Protein 4ZZF (pdb70)

Organism: Helicobacter pylori (strain ATCC 700392 / 26695) (NCBI:txid85962)

CATH classification: 2.60.40.4070

Secondary structure (DSSP, 8-state):
---TTTTSEEEES--EEEE-SSS-EEEEEEESS---TTSS--EEEEE-TTS-EEEEEE-GGGTT--EEEEEEE-SB-SSSPBPPSEEEEEEEEE---TTT---EEEETTEEE--EEEEETTEEEEEETTEEEEGGGEEEEE-TT--

B-factor: mean 50.52, std 12.57, range [30.22, 93.18]

Solvent-accessible surface area: 8552 Å² total; per-residue (Å²): 170,60,79,72,38,77,29,59,1,0,25,1,92,42,47,14,17,92,0,68,27,102,92,121,24,74,15,7,0,18,0,47,87,128,3,52,29,100,73,24,116,2,11,0,33,0,20,33,99,114,91,105,108,22,33,49,34,82,0,147,126,60,87,37,76,116,16,50,15,95,10,104,4,76,0,14,29,116,170,45,96,105,11,109,154,24,63,6,56,0,91,1,56,1,7,54,60,101,170,60,167,126,58,69,118,5,48,4,3,20,0,62,1,88,33,22,56,96,56,182,59,139,37,38,0,97,3,16,139,45,63,16,53,43,126,9,22,114,74,68,31,105,48,146,108,165

Sequence (146 aa):
NSVSMIGKIAETDVSGANFDGNNKLSFSLFFDEKIDASKGVPAIQILNENNELVKTIPLKDYNGQKGYINFEWDGTNEKGEKVPKGNYKIKAEYNLDSHSKQYLQTRIGRGEVESVIFDKGKPMLRMGEMVLPIDSAIEFYQPDQK

Structure (mmCIF, N/CA/C/O backbone):
data_4ZZF
#
_entry.id   4ZZF
#
_cell.length_a   76.418
_cell.length_b   76.418
_cell.length_c   145.430
_cell.angle_alpha   90.00
_cell.angle_beta   90.00
_cell.angle_gamma   90.00
#
_symmetry.space_group_name_H-M   'I 4 2 2'
#
loop_
_entity.id
_entity.type
_entity.pdbx_description
1 polymer 'Flagellar basal body rod modification protein'
2 water water
#
loop_
_atom_site.group_PDB
_atom_site.id
_atom_site.type_symbol
_atom_site.label_atom_id
_atom_site.label_alt_id
_atom_site.label_comp_id
_atom_site.label_asym_id
_atom_site.label_entity_id
_atom_site.label_seq_id
_atom_site.pdbx_PDB_ins_code
_atom_site.Cartn_x
_atom_site.Cartn_y
_atom_site.Cartn_z
_atom_site.occupancy
_atom_site.B_iso_or_equiv
_atom_site.auth_seq_id
_atom_site.auth_comp_id
_atom_site.auth_asym_id
_atom_site.auth_atom_id
_atom_site.pdbx_PDB_model_num
ATOM 1 N N . ASN A 1 1 ? 36.064 43.836 32.647 1.00 77.78 127 ASN A N 1
ATOM 2 C CA . ASN A 1 1 ? 37.449 43.692 32.202 1.00 81.39 127 ASN A CA 1
ATOM 3 C C . ASN A 1 1 ? 37.553 43.271 30.736 1.00 79.65 127 ASN A C 1
ATOM 4 O O . ASN A 1 1 ? 38.475 43.673 30.027 1.00 79.29 127 ASN A O 1
ATOM 9 N N . SER A 1 2 ? 36.605 42.458 30.284 1.00 76.94 128 SER A N 1
ATOM 10 C CA . SER A 1 2 ? 36.623 41.971 28.909 1.00 73.07 128 SER A CA 1
ATOM 11 C C . SER A 1 2 ? 35.774 42.829 27.952 1.00 68.66 128 SER A C 1
ATOM 12 O O . SER A 1 2 ? 34.647 43.235 28.269 1.00 68.08 128 SER A O 1
ATOM 15 N N . VAL A 1 3 ? 36.341 43.085 26.776 1.00 60.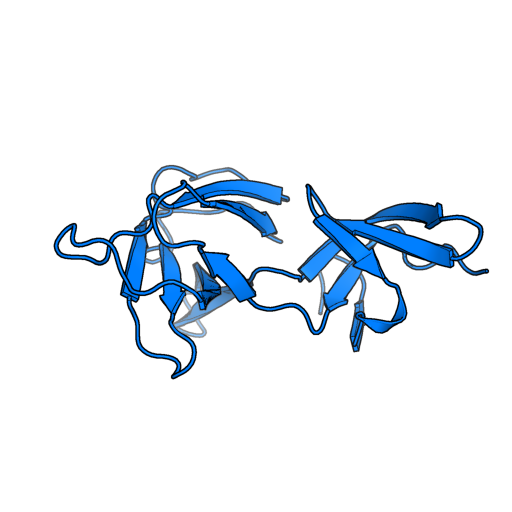29 129 VAL A N 1
ATOM 16 C CA . VAL A 1 3 ? 35.652 43.774 25.702 1.00 50.28 129 VAL A CA 1
ATOM 17 C C . VAL A 1 3 ? 35.386 42.821 24.520 1.00 47.95 129 VAL A C 1
ATO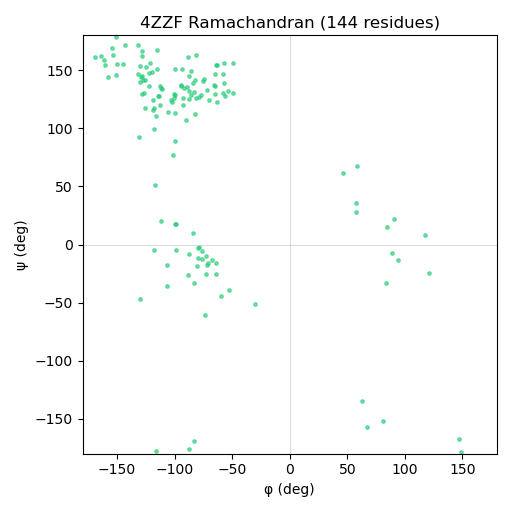M 18 O O . VAL A 1 3 ? 35.133 43.261 23.392 1.00 42.77 129 VAL A O 1
ATOM 22 N N . SER A 1 4 ? 35.422 41.518 24.792 1.00 43.80 130 SER A N 1
ATOM 23 C CA . SER A 1 4 ? 35.172 40.502 23.775 1.00 51.53 130 SER A CA 1
ATOM 24 C C . SER A 1 4 ? 33.720 40.509 23.287 1.00 46.76 130 SER A C 1
ATOM 25 O O . SER A 1 4 ? 33.409 39.915 22.257 1.00 49.35 130 SER A O 1
ATOM 28 N N . MET A 1 5 ? 32.841 41.201 24.003 1.00 45.71 131 MET A N 1
ATOM 29 C CA . MET A 1 5 ? 31.440 41.292 23.601 1.00 44.56 131 MET A CA 1
ATOM 30 C C . MET A 1 5 ? 31.238 42.183 22.392 1.00 41.09 131 MET A C 1
ATOM 31 O O . MET A 1 5 ? 30.268 42.024 21.645 1.00 38.65 131 MET A O 1
ATOM 36 N N . ILE A 1 6 ? 32.152 43.125 22.201 1.00 41.16 132 ILE A N 1
ATOM 37 C CA . ILE A 1 6 ? 32.049 44.043 21.084 1.00 40.57 132 ILE A CA 1
ATOM 38 C C . ILE A 1 6 ? 31.971 43.269 19.776 1.00 42.13 132 ILE A C 1
ATOM 39 O O . ILE A 1 6 ? 32.783 42.394 19.527 1.00 44.44 132 ILE A O 1
ATOM 44 N N . GLY A 1 7 ? 30.967 43.581 18.967 1.00 38.87 133 GLY A N 1
ATOM 45 C CA . GLY A 1 7 ? 30.757 42.905 17.706 1.00 39.08 133 GLY A CA 1
ATOM 46 C C . GLY A 1 7 ? 29.882 41.673 17.818 1.00 39.25 133 GLY A C 1
ATOM 47 O O . GLY A 1 7 ? 29.528 41.071 16.804 1.00 42.73 133 GLY A O 1
ATOM 48 N N . LYS A 1 8 ? 29.539 41.279 19.040 1.00 39.05 134 LYS A N 1
ATOM 49 C CA . LYS A 1 8 ? 28.632 40.150 19.236 1.00 38.51 134 LYS A CA 1
ATOM 50 C C . LYS A 1 8 ? 27.207 40.668 19.238 1.00 37.71 134 LYS A C 1
ATOM 51 O O . LYS A 1 8 ? 26.977 41.864 19.432 1.00 37.62 134 LYS A O 1
ATOM 57 N N . ILE A 1 9 ? 26.253 39.774 19.019 1.00 34.02 135 ILE A N 1
ATOM 58 C CA . ILE A 1 9 ? 24.867 40.082 19.314 1.00 33.72 135 ILE A CA 1
ATOM 59 C C . ILE A 1 9 ? 24.655 39.727 20.761 1.00 35.99 135 ILE A C 1
ATOM 60 O O . ILE A 1 9 ? 25.076 38.653 21.214 1.00 34.13 135 ILE A O 1
ATOM 65 N N . ALA A 1 10 ? 24.041 40.648 21.499 1.00 33.86 136 ALA A N 1
ATOM 66 C CA . ALA A 1 10 ? 23.695 40.404 22.897 1.00 35.36 136 ALA A CA 1
ATOM 67 C C . ALA A 1 10 ? 22.180 40.339 23.043 1.00 35.42 136 ALA A C 1
ATOM 68 O O . ALA A 1 10 ? 21.462 41.124 22.423 1.00 33.19 136 ALA A O 1
ATOM 70 N N . GLU A 1 11 ? 21.712 39.364 23.811 1.00 32.74 137 GLU A N 1
ATOM 71 C CA . GLU A 1 11 ? 20.339 39.326 24.286 1.00 37.45 137 GLU A CA 1
ATOM 72 C C . GLU A 1 11 ? 20.381 39.821 25.742 1.00 36.91 137 GLU A C 1
ATOM 73 O O . GLU A 1 11 ? 21.158 39.299 26.528 1.00 36.75 137 GLU A O 1
ATOM 79 N N . THR A 1 12 ? 19.592 40.824 26.105 1.00 35.71 138 THR A N 1
ATOM 80 C CA . THR A 1 12 ? 19.568 41.260 27.506 1.00 37.37 138 THR A CA 1
ATOM 81 C C . THR A 1 12 ? 18.203 41.019 28.150 1.00 41.10 138 THR A C 1
ATOM 82 O O . THR A 1 12 ? 17.228 40.745 27.453 1.00 41.89 138 THR A O 1
ATOM 86 N N . ASP A 1 13 ? 18.127 41.124 29.477 1.00 38.13 139 ASP A N 1
ATOM 87 C CA . ASP A 1 13 ? 16.845 40.936 30.161 1.00 44.88 139 ASP A CA 1
ATOM 88 C C . ASP A 1 13 ? 15.998 42.222 30.185 1.00 43.14 139 ASP A C 1
ATOM 89 O O . ASP A 1 13 ? 14.994 42.290 30.878 1.00 43.98 139 ASP A O 1
ATOM 94 N N . VAL A 1 14 ? 16.411 43.238 29.437 1.00 39.04 140 VAL A N 1
ATOM 95 C CA . VAL A 1 14 ? 15.589 44.434 29.255 1.00 41.77 140 VAL A CA 1
ATOM 96 C C . VAL A 1 14 ? 14.696 44.259 28.035 1.00 44.51 140 VAL A C 1
ATOM 97 O O . VAL A 1 14 ? 15.187 44.294 26.907 1.00 46.36 140 VAL A O 1
ATOM 101 N N . SER A 1 15 ? 13.402 44.060 28.246 1.00 43.70 141 SER A N 1
ATOM 102 C CA . SER A 1 15 ? 12.493 43.820 27.127 1.00 49.68 141 SER A CA 1
ATOM 103 C C . SER A 1 15 ? 11.390 44.881 26.976 1.00 49.88 141 SER A C 1
ATOM 104 O O . SER A 1 15 ? 10.611 44.836 26.022 1.00 45.51 141 SER A O 1
ATOM 107 N N . GLY A 1 16 ? 11.316 45.819 27.915 1.00 48.87 142 GLY A N 1
ATOM 108 C CA . GLY A 1 16 ? 10.277 46.830 27.874 1.00 47.18 142 GLY A CA 1
ATOM 109 C C . GLY A 1 16 ? 10.811 48.239 27.994 1.00 48.93 142 GLY A C 1
ATOM 110 O O . GLY A 1 16 ? 11.935 48.442 28.416 1.00 52.46 142 GLY A O 1
ATOM 111 N N . ALA A 1 17 ? 10.001 49.213 27.604 1.00 48.37 143 ALA A N 1
ATOM 112 C CA . ALA A 1 17 ? 10.330 50.617 27.789 1.00 52.25 143 ALA A CA 1
ATOM 113 C C . ALA A 1 17 ? 9.252 51.295 28.633 1.00 54.86 143 ALA A C 1
ATOM 114 O O . ALA A 1 17 ? 8.107 50.837 28.680 1.00 53.70 143 ALA A O 1
ATOM 116 N N . ASN A 1 18 ? 9.603 52.394 29.287 1.00 55.03 144 ASN A N 1
ATOM 117 C CA . ASN A 1 18 ? 8.635 53.080 30.135 1.00 56.17 144 ASN A CA 1
ATOM 118 C C . ASN A 1 18 ? 7.876 54.191 29.427 1.00 52.39 144 ASN A C 1
ATOM 119 O O . ASN A 1 18 ? 8.479 55.087 28.838 1.00 54.52 144 ASN A O 1
ATOM 124 N N . PHE A 1 19 ? 6.551 54.121 29.488 1.00 48.85 145 PHE A N 1
ATOM 125 C CA . PHE A 1 19 ? 5.709 55.223 29.030 1.00 58.75 145 PHE A CA 1
ATOM 126 C C . PHE A 1 19 ? 5.183 55.990 30.236 1.00 56.36 145 PHE A C 1
ATOM 127 O O . PHE A 1 19 ? 4.557 55.397 31.115 1.00 55.20 145 PHE A O 1
ATOM 135 N N . ASP A 1 20 ? 5.435 57.298 30.279 1.00 58.81 146 ASP A N 1
ATOM 136 C CA . ASP A 1 20 ? 5.094 58.086 31.469 1.00 63.94 146 ASP A CA 1
ATOM 137 C C . ASP A 1 20 ? 3.616 58.475 31.529 1.00 67.43 146 ASP A C 1
ATOM 138 O O . ASP A 1 20 ? 3.116 58.842 32.591 1.00 68.53 146 ASP A O 1
ATOM 143 N N . GLY A 1 21 ? 2.927 58.408 30.391 1.00 63.36 147 GLY A N 1
ATOM 144 C CA . GLY A 1 21 ? 1.523 58.766 30.341 1.00 61.91 147 GLY A CA 1
ATOM 145 C C . GLY A 1 21 ? 1.196 59.901 29.385 1.00 69.08 147 GLY A C 1
ATOM 146 O O . GLY A 1 21 ? 0.063 60.005 28.898 1.00 70.18 147 GLY A O 1
ATOM 147 N N . ASN A 1 22 ? 2.172 60.758 29.101 1.00 69.32 148 ASN A N 1
ATOM 148 C CA . ASN A 1 22 ? 1.929 61.841 28.153 1.00 72.54 148 ASN A CA 1
ATOM 149 C C . ASN A 1 22 ? 2.995 61.970 27.058 1.00 71.68 148 ASN A C 1
ATOM 150 O O . ASN A 1 22 ? 2.668 62.106 25.874 1.00 74.43 148 ASN A O 1
ATOM 155 N N . ASN A 1 23 ? 4.264 61.933 27.450 1.00 70.25 149 ASN A N 1
ATOM 156 C CA . ASN A 1 23 ? 5.350 62.157 26.504 1.00 69.83 149 ASN A CA 1
ATOM 157 C C . ASN A 1 23 ? 5.612 60.975 25.568 1.00 69.98 149 ASN A C 1
ATOM 158 O O . ASN A 1 23 ? 5.520 59.809 25.971 1.00 63.86 149 ASN A O 1
ATOM 163 N N . LYS A 1 24 ? 5.934 61.305 24.317 1.00 67.10 150 LYS A N 1
ATOM 164 C CA . LYS A 1 24 ? 6.325 60.332 23.301 1.00 64.73 150 LYS A CA 1
ATOM 165 C C . LYS A 1 24 ? 7.395 59.386 23.824 1.00 63.85 150 LYS A C 1
ATOM 166 O O . LYS A 1 24 ? 8.141 59.707 24.752 1.00 62.55 150 LYS A O 1
ATOM 172 N N . LEU A 1 25 ? 7.479 58.217 23.215 1.00 60.58 151 LEU A N 1
ATOM 173 C CA . LEU A 1 25 ? 8.528 57.291 23.579 1.00 59.75 151 LEU A CA 1
ATOM 174 C C . LEU A 1 25 ? 9.420 57.011 22.382 1.00 57.81 151 LEU A C 1
ATOM 175 O O . LEU A 1 25 ? 8.969 56.469 21.382 1.00 59.65 151 LEU A O 1
ATOM 180 N N . SER A 1 26 ? 10.679 57.408 22.478 1.00 54.28 152 SER A N 1
ATOM 181 C CA . SER A 1 26 ? 11.667 57.011 21.490 1.00 54.35 152 SER A CA 1
ATOM 182 C C . SER A 1 26 ? 12.176 55.643 21.881 1.00 53.49 152 SER A C 1
ATOM 183 O O . SER A 1 26 ? 12.387 55.380 23.068 1.00 54.14 152 SER A O 1
ATOM 186 N N . PHE A 1 27 ? 12.353 54.768 20.897 1.00 47.81 153 PHE A N 1
ATOM 187 C CA . PHE A 1 27 ? 12.941 53.455 21.152 1.00 44.86 153 PHE A CA 1
ATOM 188 C C . PHE A 1 27 ? 13.616 52.921 19.891 1.00 44.12 153 PHE A C 1
ATOM 189 O O . PHE A 1 27 ? 13.366 53.388 18.779 1.00 45.74 153 PHE A O 1
ATOM 197 N N . SER A 1 28 ? 14.468 51.926 20.078 1.00 45.00 154 SER A N 1
ATOM 198 C CA . SER A 1 28 ? 15.271 51.384 18.997 1.00 43.67 154 SER A CA 1
ATOM 199 C C . SER A 1 28 ? 15.122 49.850 18.900 1.00 41.10 154 SER A C 1
ATOM 200 O O . SER A 1 28 ? 14.994 49.149 19.916 1.00 37.48 154 SER A O 1
ATOM 203 N N . LEU A 1 29 ? 15.081 49.351 17.665 1.00 36.99 155 LEU A N 1
ATOM 204 C CA . LEU A 1 29 ? 15.007 47.921 17.391 1.00 37.39 155 LEU A CA 1
ATOM 205 C C . LEU A 1 29 ? 16.136 47.508 16.460 1.00 39.55 155 LEU A C 1
ATOM 206 O O . LEU A 1 29 ? 16.475 48.231 15.514 1.00 40.10 155 LEU A O 1
ATOM 211 N N . PHE A 1 30 ? 16.709 46.337 16.702 1.00 36.38 156 PHE A N 1
ATOM 212 C CA . PHE A 1 30 ? 17.798 45.874 15.860 1.00 34.89 156 PHE A CA 1
ATOM 213 C C . PHE A 1 30 ? 17.312 44.827 14.866 1.00 36.08 156 PHE A C 1
ATOM 214 O O . PHE A 1 30 ? 16.764 43.793 15.272 1.00 36.03 156 PHE A O 1
ATOM 222 N N . PHE A 1 31 ? 17.520 45.092 13.572 1.00 32.72 157 PHE A N 1
ATOM 223 C CA . PHE A 1 31 ? 17.154 44.133 12.533 1.00 37.23 157 PHE A CA 1
ATOM 224 C C . PHE A 1 31 ? 18.395 43.442 11.961 1.00 39.17 157 PHE A C 1
ATOM 225 O O . PHE A 1 31 ? 19.248 44.072 11.335 1.00 37.78 157 PHE A O 1
ATOM 233 N N . ASP A 1 32 ? 18.478 42.138 12.207 1.00 34.21 158 ASP A N 1
ATOM 234 C CA . ASP A 1 32 ? 19.617 41.311 11.810 1.00 42.07 158 ASP A CA 1
ATOM 235 C C . ASP A 1 32 ? 19.800 41.203 10.297 1.00 44.23 158 ASP A C 1
ATOM 236 O O . ASP A 1 32 ? 20.903 40.959 9.817 1.00 46.57 158 ASP A O 1
ATOM 241 N N . GLU A 1 33 ? 18.698 41.378 9.575 1.00 40.22 159 GLU A N 1
ATOM 242 C CA . GLU A 1 33 ? 18.648 41.337 8.116 1.00 43.98 159 GLU A CA 1
ATOM 243 C C . GLU A 1 33 ? 17.927 42.571 7.634 1.00 43.81 159 GLU A C 1
ATOM 244 O O . GLU A 1 33 ? 17.072 43.091 8.362 1.00 39.53 159 GLU A O 1
ATOM 250 N N . LYS A 1 34 ? 18.223 43.007 6.410 1.00 37.88 160 LYS A N 1
ATOM 251 C CA . LYS A 1 34 ? 17.439 44.049 5.769 1.00 39.56 160 LYS A CA 1
ATOM 252 C C . LYS A 1 34 ? 15.962 43.690 5.753 1.00 39.17 160 LYS A C 1
ATOM 253 O O . LYS A 1 34 ? 15.591 42.588 5.373 1.00 41.18 160 LYS A O 1
ATOM 259 N N . ILE A 1 35 ? 15.111 44.618 6.156 1.00 36.67 161 ILE A N 1
ATOM 260 C CA . ILE A 1 35 ? 13.673 44.376 6.074 1.00 40.87 161 ILE A CA 1
ATOM 261 C C . ILE A 1 35 ? 13.237 44.248 4.612 1.00 42.11 161 ILE A C 1
ATOM 262 O O . ILE A 1 35 ? 13.574 45.093 3.784 1.00 40.08 161 ILE A O 1
ATOM 267 N N . ASP A 1 36 ? 12.504 43.189 4.290 1.00 36.93 162 ASP A N 1
ATOM 268 C CA . ASP A 1 36 ? 11.913 43.074 2.969 1.00 35.56 162 ASP A CA 1
ATOM 269 C C . ASP A 1 36 ? 10.398 43.083 3.126 1.00 36.71 162 ASP A C 1
ATOM 270 O O . ASP A 1 36 ? 9.840 42.120 3.614 1.00 37.82 162 ASP A O 1
ATOM 275 N N . ALA A 1 37 ? 9.741 44.150 2.680 1.00 36.72 163 ALA A N 1
ATOM 276 C CA . ALA A 1 37 ? 8.310 44.327 2.918 1.00 41.40 163 ALA A CA 1
ATOM 277 C C . ALA A 1 37 ? 7.413 43.496 1.983 1.00 48.21 163 ALA A C 1
ATOM 278 O O . ALA A 1 37 ? 6.176 43.541 2.100 1.00 46.17 163 ALA A O 1
ATOM 280 N N . SER A 1 38 ? 8.013 42.750 1.054 1.00 43.59 164 SER A N 1
ATOM 281 C CA . SER A 1 38 ? 7.227 41.834 0.222 1.00 42.46 164 SER A CA 1
ATOM 282 C C . SER A 1 38 ? 7.085 40.465 0.909 1.00 41.62 164 SER A C 1
ATOM 283 O O . SER A 1 38 ? 6.338 39.602 0.455 1.00 43.55 164 SER A O 1
ATOM 286 N N . LYS A 1 39 ? 7.813 40.281 2.009 1.00 37.76 165 LYS A N 1
ATOM 287 C CA . LYS A 1 39 ? 7.848 39.011 2.714 1.00 39.81 165 LYS A CA 1
ATOM 288 C C . LYS A 1 39 ? 6.917 39.075 3.925 1.00 43.02 165 LYS A C 1
ATOM 289 O O . LYS A 1 39 ? 7.329 39.450 5.022 1.00 40.92 165 LYS A O 1
ATOM 295 N N . GLY A 1 40 ? 5.656 38.711 3.707 1.00 43.98 166 GLY A N 1
ATOM 296 C CA . GLY A 1 40 ? 4.623 38.865 4.712 1.00 41.36 166 GLY A CA 1
ATOM 297 C C . GLY A 1 40 ? 4.323 40.326 4.983 1.00 44.18 166 GLY A C 1
ATOM 298 O O . GLY A 1 40 ? 4.604 41.183 4.147 1.00 46.02 166 GLY A O 1
ATOM 299 N N . VAL A 1 41 ? 3.767 40.608 6.162 1.00 41.25 167 VAL A N 1
ATOM 300 C CA . VAL A 1 41 ? 3.484 41.977 6.581 1.00 41.65 167 VAL A CA 1
ATOM 301 C C . VAL A 1 41 ? 4.282 42.332 7.851 1.00 40.40 167 VAL A C 1
ATOM 302 O O . VAL A 1 41 ? 3.883 41.964 8.947 1.00 40.83 167 VAL A O 1
ATOM 306 N N . PRO A 1 42 ? 5.421 43.037 7.702 1.00 39.38 168 PRO A N 1
ATOM 307 C CA . PRO A 1 42 ? 6.279 43.311 8.862 1.00 37.35 168 PRO A CA 1
ATOM 308 C C . PRO A 1 42 ? 5.697 44.400 9.750 1.00 42.19 168 PRO A C 1
ATOM 309 O O . PRO A 1 42 ? 5.158 45.387 9.260 1.00 39.08 168 PRO A O 1
ATOM 313 N N . ALA A 1 43 ? 5.819 44.232 11.055 1.00 41.46 169 ALA A N 1
ATOM 314 C CA . ALA A 1 43 ? 5.241 45.193 11.962 1.00 42.52 169 ALA A CA 1
ATOM 315 C C . ALA A 1 43 ? 5.877 45.110 13.340 1.00 42.38 169 ALA A C 1
ATOM 316 O O . ALA A 1 43 ? 6.396 44.067 13.732 1.00 40.41 169 ALA A O 1
ATOM 318 N N . ILE A 1 44 ? 5.821 46.224 14.060 1.00 43.67 170 ILE A N 1
ATOM 319 C CA . ILE A 1 44 ? 6.113 46.286 15.496 1.00 40.35 170 ILE A CA 1
ATOM 320 C C . ILE A 1 44 ? 4.861 46.045 16.341 1.00 44.56 170 ILE A C 1
ATOM 321 O O . ILE A 1 44 ? 3.797 46.605 16.053 1.00 44.87 170 ILE A O 1
ATOM 326 N N . GLN A 1 45 ? 4.970 45.226 17.382 1.00 41.04 171 GLN A N 1
ATOM 327 C CA . GLN A 1 45 ? 3.875 45.097 18.341 1.00 42.61 171 GLN A CA 1
ATOM 328 C C . GLN A 1 45 ? 4.276 45.694 19.697 1.00 45.82 171 GLN A C 1
ATOM 329 O O . GLN A 1 45 ? 5.376 45.437 20.198 1.00 41.65 171 GLN A O 1
ATOM 335 N N . ILE A 1 46 ? 3.376 46.477 20.289 1.00 45.04 172 ILE A N 1
ATOM 336 C CA . ILE A 1 46 ? 3.572 47.005 21.634 1.00 41.96 172 ILE A CA 1
ATOM 337 C C . ILE A 1 46 ? 2.565 46.397 22.606 1.00 46.98 172 ILE A C 1
ATOM 338 O O . ILE A 1 46 ? 1.357 46.534 22.433 1.00 47.71 172 ILE A O 1
ATOM 343 N N . LEU A 1 47 ? 3.073 45.719 23.629 1.00 42.88 173 LEU A N 1
ATOM 344 C CA . LEU A 1 47 ? 2.236 44.984 24.568 1.00 45.29 173 LEU A CA 1
ATOM 345 C C . LEU A 1 47 ? 2.341 45.614 25.956 1.00 54.11 173 LEU A C 1
ATOM 346 O O . LEU A 1 47 ? 3.387 46.191 26.291 1.00 48.09 173 LEU A O 1
ATOM 351 N N . ASN A 1 48 ? 1.278 45.506 26.763 1.00 51.00 174 ASN A N 1
ATOM 352 C CA . ASN A 1 48 ? 1.338 46.003 28.135 1.00 52.96 174 ASN A CA 1
ATOM 353 C C . ASN A 1 48 ? 1.891 44.922 29.054 1.00 56.73 174 ASN A C 1
ATOM 354 O O . ASN A 1 48 ? 2.249 43.833 28.584 1.00 51.73 174 ASN A O 1
ATOM 359 N N . GLU A 1 49 ? 1.934 45.203 30.358 1.00 55.86 175 GLU A N 1
ATOM 360 C CA . GLU A 1 49 ? 2.581 44.297 31.301 1.00 56.94 175 GLU A CA 1
ATOM 361 C C . GLU A 1 49 ? 1.891 42.941 31.390 1.00 57.49 175 GLU A C 1
ATOM 362 O O . GLU A 1 49 ? 2.474 41.974 31.877 1.00 58.23 175 GLU A O 1
ATOM 368 N N . ASN A 1 50 ? 0.665 42.859 30.895 1.00 58.45 176 ASN A N 1
ATOM 369 C CA . ASN A 1 50 ? -0.039 41.587 30.899 1.00 61.77 176 ASN A CA 1
ATOM 370 C C . ASN A 1 50 ? 0.017 40.894 29.536 1.00 61.65 176 ASN A C 1
ATOM 371 O O . ASN A 1 50 ? -0.761 39.967 29.273 1.00 59.31 176 ASN A O 1
ATOM 376 N N . ASN A 1 51 ? 0.956 41.336 28.694 1.00 54.61 177 ASN A N 1
ATOM 377 C CA . ASN A 1 51 ? 1.135 40.806 27.336 1.00 55.30 177 ASN A CA 1
ATOM 378 C C . ASN A 1 51 ? -0.122 40.940 26.485 1.00 56.01 177 ASN A C 1
ATOM 379 O O . ASN A 1 51 ? -0.419 40.080 25.661 1.00 53.93 177 ASN A O 1
ATOM 384 N N . GLU A 1 52 ? -0.850 42.033 26.694 1.00 54.90 178 GLU A N 1
ATOM 385 C CA . GLU A 1 52 ? -2.010 42.360 25.879 1.00 53.56 178 GLU A CA 1
ATOM 386 C C . GLU A 1 52 ? -1.605 43.406 24.859 1.00 53.53 178 GLU A C 1
ATOM 387 O O . GLU A 1 52 ? -0.998 44.424 25.212 1.00 52.60 178 GLU A O 1
ATOM 393 N N . LEU A 1 53 ? -1.929 43.139 23.597 1.00 50.72 179 LEU A N 1
ATOM 394 C CA . LEU A 1 53 ? -1.559 44.015 22.501 1.00 49.21 179 LEU A CA 1
ATOM 395 C C . LEU A 1 53 ? -2.204 45.386 22.629 1.00 51.85 179 LEU A C 1
ATOM 396 O O . LEU A 1 53 ? -3.417 45.511 22.682 1.00 54.02 179 LEU A O 1
ATOM 401 N N . VAL A 1 54 ? -1.384 46.421 22.656 1.00 48.81 180 VAL A N 1
ATOM 402 C CA . VAL A 1 54 ? -1.888 47.776 22.784 1.00 52.82 180 VAL A CA 1
ATOM 403 C C . VAL A 1 54 ? -1.787 48.570 21.471 1.00 53.57 180 VAL A C 1
ATOM 404 O O . VAL A 1 54 ? -2.669 49.365 21.137 1.00 55.17 180 VAL A O 1
ATOM 408 N N . LYS A 1 55 ? -0.725 48.334 20.713 1.00 50.58 181 LYS A N 1
ATOM 409 C CA . LYS A 1 55 ? -0.462 49.112 19.505 1.00 49.11 181 LYS A CA 1
ATOM 410 C C . LYS A 1 55 ? 0.300 48.280 18.480 1.00 52.11 181 LYS A C 1
ATOM 411 O O . LYS A 1 55 ? 1.123 47.431 18.844 1.00 47.60 181 LYS A O 1
ATOM 417 N N . THR A 1 56 ? 0.015 48.523 17.203 1.00 48.36 182 THR A N 1
ATOM 418 C CA . THR A 1 56 ? 0.753 47.905 16.118 1.00 45.87 182 THR A CA 1
ATOM 419 C C . THR A 1 56 ? 1.236 49.010 15.212 1.00 44.50 182 THR A C 1
ATOM 420 O O . THR A 1 56 ? 0.466 49.895 14.832 1.00 50.36 182 THR A O 1
ATOM 424 N N . ILE A 1 57 ? 2.524 48.973 14.898 1.00 43.06 183 ILE A N 1
ATOM 425 C CA . ILE A 1 57 ? 3.125 49.914 13.977 1.00 41.46 183 ILE A CA 1
ATOM 426 C C . ILE A 1 57 ? 3.671 49.159 12.771 1.00 46.68 183 ILE A C 1
ATOM 427 O O . ILE A 1 57 ? 4.567 48.324 12.923 1.00 44.10 183 ILE A O 1
ATOM 432 N N . PRO A 1 58 ? 3.131 49.441 11.570 1.00 45.26 184 PRO A N 1
ATOM 433 C CA . PRO A 1 58 ? 3.577 48.765 10.340 1.00 46.49 184 PRO A CA 1
ATOM 434 C C . PRO A 1 58 ? 5.023 49.098 9.956 1.00 42.98 184 PRO A C 1
ATOM 435 O O . PRO A 1 58 ? 5.431 50.257 10.023 1.00 45.45 184 PRO A O 1
ATOM 439 N N . LEU A 1 59 ? 5.780 48.090 9.540 1.00 41.18 185 LEU A N 1
ATOM 440 C CA . LEU A 1 59 ? 7.181 48.286 9.167 1.00 41.66 185 LEU A CA 1
ATOM 441 C C . LEU A 1 59 ? 7.392 48.410 7.657 1.00 42.85 185 LEU A C 1
ATOM 442 O O . LEU A 1 59 ? 8.513 48.668 7.194 1.00 42.39 185 LEU A O 1
ATOM 447 N N . LYS A 1 60 ? 6.308 48.220 6.910 1.00 40.83 186 LYS A N 1
ATOM 448 C CA . LYS A 1 60 ? 6.254 48.423 5.452 1.00 45.00 186 LYS A CA 1
ATOM 449 C C . LYS A 1 60 ? 7.208 49.503 4.918 1.00 46.17 186 LYS A C 1
ATOM 450 O O . LYS A 1 60 ? 7.994 49.271 3.992 1.00 41.22 186 LYS A O 1
ATOM 456 N N . ASP A 1 61 ? 7.147 50.684 5.524 1.00 42.48 187 ASP A N 1
ATOM 457 C CA . ASP A 1 61 ? 7.884 51.838 5.016 1.00 49.09 187 ASP A CA 1
ATOM 458 C C . ASP A 1 61 ? 9.380 51.740 5.258 1.00 45.23 187 ASP A C 1
ATOM 459 O O . ASP A 1 61 ? 10.141 52.542 4.729 1.00 44.11 187 ASP A O 1
ATOM 464 N N . TYR A 1 62 ? 9.808 50.763 6.048 1.00 44.12 188 TYR A N 1
ATOM 465 C CA . TYR A 1 62 ? 11.223 50.667 6.380 1.00 45.13 188 TYR A CA 1
ATOM 466 C C . TYR A 1 62 ? 11.897 49.640 5.504 1.00 41.26 188 TYR A C 1
ATOM 467 O O . TYR A 1 62 ? 12.995 49.158 5.812 1.00 40.16 188 TYR A O 1
ATOM 476 N N . ASN A 1 63 ? 11.226 49.309 4.404 1.00 42.52 189 ASN A N 1
ATOM 477 C CA . ASN A 1 63 ? 11.760 48.363 3.436 1.00 40.99 189 ASN A CA 1
ATOM 478 C C . ASN A 1 63 ? 13.183 48.723 3.074 1.00 39.07 189 ASN A C 1
ATOM 479 O O . ASN A 1 63 ? 13.480 49.880 2.812 1.00 42.84 189 ASN A O 1
ATOM 484 N N . GLY A 1 64 ? 14.081 47.746 3.119 1.00 40.50 190 GLY A N 1
ATOM 485 C CA . GLY A 1 64 ? 15.466 47.995 2.756 1.00 39.30 190 GLY A CA 1
ATOM 486 C C . GLY A 1 64 ? 16.435 48.337 3.881 1.00 43.55 190 GLY A C 1
ATOM 487 O O . GLY A 1 64 ? 17.652 48.293 3.679 1.00 43.17 190 GLY A O 1
ATOM 488 N N . GLN A 1 65 ? 15.922 48.651 5.069 1.00 39.60 191 GLN A N 1
ATOM 489 C CA . GLN A 1 65 ? 16.792 49.056 6.165 1.00 39.89 191 GLN A CA 1
ATOM 490 C C . GLN A 1 65 ? 17.169 47.885 7.056 1.00 42.08 191 GLN A C 1
ATOM 491 O O . GLN A 1 65 ? 16.404 46.929 7.183 1.00 42.64 191 GLN A O 1
ATOM 497 N N . LYS A 1 66 ? 18.349 47.964 7.670 1.00 41.55 192 LYS A N 1
ATOM 498 C CA . LYS A 1 66 ? 18.825 46.941 8.605 1.00 40.51 192 LYS A CA 1
ATOM 499 C C . LYS A 1 66 ? 19.611 47.572 9.759 1.00 43.85 192 LYS A C 1
ATOM 500 O O . LYS A 1 66 ? 19.912 48.764 9.730 1.00 43.17 192 LYS A O 1
ATOM 506 N N . GLY A 1 67 ? 19.956 46.771 10.765 1.00 41.15 193 GLY A N 1
ATOM 507 C CA . GLY A 1 67 ? 20.672 47.288 11.919 1.00 42.65 193 GLY A CA 1
ATOM 508 C C . GLY A 1 67 ? 19.710 47.959 12.882 1.00 40.24 193 GLY A C 1
ATOM 509 O O . GLY A 1 67 ? 18.539 47.585 12.951 1.00 39.46 193 GLY A O 1
ATOM 510 N N . TYR A 1 68 ? 20.208 48.938 13.634 1.00 40.76 194 TYR A N 1
ATOM 511 C CA . TYR A 1 68 ? 19.387 49.680 14.583 1.00 40.36 194 TYR A CA 1
ATOM 512 C C . TYR A 1 68 ? 18.556 50.737 13.869 1.00 41.21 194 TYR A C 1
ATOM 513 O O . TYR A 1 68 ? 19.086 51.557 13.130 1.00 42.72 194 TYR A O 1
ATOM 522 N N . ILE A 1 69 ? 17.251 50.717 14.099 1.00 41.72 195 ILE A N 1
ATOM 523 C CA . ILE A 1 69 ? 16.364 51.740 13.557 1.00 43.31 195 ILE A CA 1
ATOM 524 C C . ILE A 1 69 ? 15.621 52.409 14.717 1.00 44.26 195 ILE A C 1
ATOM 525 O O . ILE A 1 69 ? 15.163 51.725 15.635 1.00 42.91 195 ILE A O 1
ATOM 530 N N . ASN A 1 70 ? 15.512 53.737 14.693 1.00 43.58 196 ASN A N 1
ATOM 531 C CA . ASN A 1 70 ? 14.820 54.450 15.771 1.00 43.18 196 ASN A CA 1
ATOM 532 C C . ASN A 1 70 ? 13.363 54.718 15.441 1.00 41.17 196 ASN A C 1
ATOM 533 O O . ASN A 1 70 ? 13.021 55.095 14.329 1.00 41.23 196 ASN A O 1
ATOM 538 N N . PHE A 1 71 ? 12.507 54.498 16.423 1.00 43.85 197 PHE A N 1
ATOM 539 C CA . PHE A 1 71 ? 11.081 54.673 16.242 1.00 44.10 197 PHE A CA 1
ATOM 540 C C . P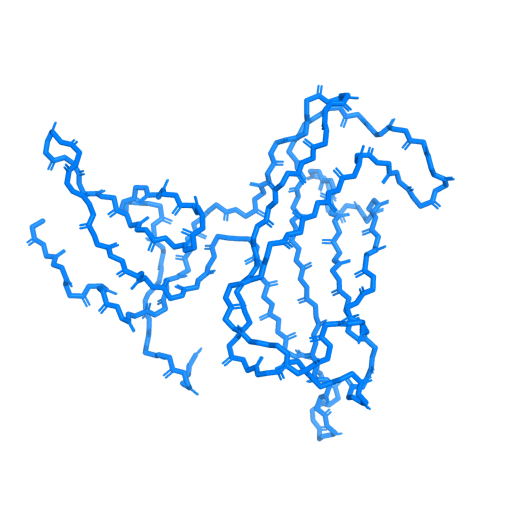HE A 1 71 ? 10.528 55.570 17.333 1.00 50.48 197 PHE A C 1
ATOM 541 O O . PHE A 1 71 ? 11.204 55.832 18.331 1.00 50.69 197 PHE A O 1
ATOM 549 N N . GLU A 1 72 ? 9.301 56.045 17.135 1.00 51.13 198 GLU A N 1
ATOM 550 C CA . GLU A 1 72 ? 8.604 56.784 18.174 1.00 54.34 198 GLU A CA 1
ATOM 551 C C . GLU A 1 72 ? 7.205 56.222 18.315 1.00 56.10 198 GLU A C 1
ATOM 552 O O . GLU A 1 72 ? 6.607 55.756 17.345 1.00 56.89 198 GLU A O 1
ATOM 558 N N . TRP A 1 73 ? 6.707 56.241 19.540 1.00 51.36 199 TRP A N 1
ATOM 559 C CA . TRP A 1 73 ? 5.344 55.849 19.833 1.00 52.09 199 TRP A CA 1
ATOM 560 C C . TRP A 1 73 ? 4.685 56.962 20.643 1.00 57.81 199 TRP A C 1
ATOM 561 O O . TRP A 1 73 ? 5.255 57.401 21.648 1.00 51.78 199 TRP A O 1
ATOM 572 N N . ASP A 1 74 ? 3.502 57.417 20.219 1.00 55.43 200 ASP A N 1
ATOM 573 C CA . ASP A 1 74 ? 2.846 58.553 20.877 1.00 56.83 200 ASP A CA 1
ATOM 574 C C . ASP A 1 74 ? 2.137 58.141 22.157 1.00 56.87 200 ASP A C 1
ATOM 575 O O . ASP A 1 74 ? 1.590 58.978 22.865 1.00 63.79 200 ASP A O 1
ATOM 580 N N . GLY A 1 75 ? 2.150 56.847 22.449 1.00 56.28 201 GLY A N 1
ATOM 581 C CA . GLY A 1 75 ? 1.539 56.343 23.660 1.00 55.55 201 GLY A CA 1
ATOM 582 C C . GLY A 1 75 ? 0.050 56.085 23.529 1.00 59.36 201 GLY A C 1
ATOM 583 O O . GLY A 1 75 ? -0.641 55.919 24.540 1.00 60.47 201 GLY A O 1
ATOM 584 N N . THR A 1 76 ? -0.448 56.042 22.293 1.00 60.45 202 THR A N 1
ATOM 585 C CA . THR A 1 76 ? -1.860 55.735 22.048 1.00 64.93 202 THR A CA 1
ATOM 586 C C . THR A 1 76 ? -2.068 54.277 21.650 1.00 62.56 202 THR A C 1
ATOM 587 O O . THR A 1 76 ? -1.180 53.632 21.075 1.00 59.46 202 THR A O 1
ATOM 591 N N . ASN A 1 77 ? -3.243 53.752 21.980 1.00 64.78 203 ASN A N 1
ATOM 592 C CA . ASN A 1 77 ? -3.638 52.445 21.480 1.00 61.79 203 ASN A CA 1
ATOM 593 C C . ASN A 1 77 ? -4.219 52.574 20.071 1.00 66.05 203 ASN A C 1
ATOM 594 O O . ASN A 1 77 ? -4.109 53.630 19.425 1.00 64.19 203 ASN A O 1
ATOM 599 N N . GLU A 1 78 ? -4.826 51.496 19.590 1.00 64.04 204 GLU A N 1
ATOM 600 C CA . GLU A 1 78 ? -5.193 51.442 18.187 1.00 66.17 204 GLU A CA 1
ATOM 601 C C . GLU A 1 78 ? -6.357 52.384 17.862 1.00 72.31 204 GLU A C 1
ATOM 602 O O . GLU A 1 78 ? -6.586 52.699 16.695 1.00 72.33 204 GLU A O 1
ATOM 608 N N . LYS A 1 79 ? -7.073 52.850 18.886 1.00 71.98 205 LYS A N 1
ATOM 609 C CA . LYS A 1 79 ? -8.134 53.843 18.683 1.00 72.89 205 LYS A CA 1
ATOM 610 C C . LYS A 1 79 ? -7.566 55.256 18.624 1.00 72.63 205 LYS A C 1
ATOM 611 O O . LYS A 1 79 ? -8.076 56.125 17.910 1.00 74.27 205 LYS A O 1
ATOM 617 N N . GLY A 1 80 ? -6.503 55.479 19.384 1.00 70.79 206 GLY A N 1
ATOM 618 C CA . GLY A 1 80 ? -5.885 56.786 19.464 1.00 70.39 206 GLY A CA 1
ATOM 619 C C . GLY A 1 80 ? -5.970 57.322 20.878 1.00 68.43 206 GLY A C 1
ATOM 620 O O . GLY A 1 80 ? -5.636 58.477 21.121 1.00 69.31 206 GLY A O 1
ATOM 621 N N . GLU A 1 81 ? -6.415 56.472 21.805 1.00 69.38 207 GLU A N 1
ATOM 622 C CA . GLU A 1 81 ? -6.529 56.805 23.231 1.00 69.25 207 GLU A CA 1
ATOM 623 C C . GLU A 1 81 ? -5.192 56.618 23.958 1.00 69.80 207 GLU A C 1
ATOM 624 O O . GLU A 1 81 ? -4.568 55.569 23.820 1.00 66.41 207 GLU A O 1
ATOM 630 N N . LYS A 1 82 ? -4.753 57.603 24.740 1.00 67.91 208 LYS A N 1
ATOM 631 C CA . LYS A 1 82 ? -3.501 57.446 25.480 1.00 63.75 208 LYS A CA 1
ATOM 632 C C . LYS A 1 82 ? -3.645 56.423 26.599 1.00 64.64 208 LYS A C 1
ATOM 633 O O . LYS A 1 82 ? -4.521 56.541 27.454 1.00 65.76 208 LYS A O 1
ATOM 639 N N . VAL A 1 83 ? -2.767 55.421 26.573 1.00 61.08 209 VAL A N 1
ATOM 640 C CA . VAL A 1 83 ? -2.832 54.264 27.466 1.00 59.00 209 VAL A CA 1
ATOM 641 C C . VAL A 1 83 ? -2.245 54.547 28.852 1.00 60.76 209 VAL A C 1
ATOM 642 O O . VAL A 1 83 ? -1.522 55.532 29.028 1.00 58.49 209 VAL A O 1
ATOM 646 N N . PRO A 1 84 ? -2.559 53.691 29.847 1.00 56.60 210 PRO A N 1
ATOM 647 C CA . PRO A 1 84 ? -2.000 53.915 31.191 1.00 63.17 210 PRO A CA 1
ATOM 648 C C . PRO A 1 84 ? -0.470 53.931 31.214 1.00 64.62 210 PRO A C 1
ATOM 649 O O . PRO A 1 84 ? 0.174 53.238 30.424 1.00 61.20 210 PRO A O 1
ATOM 653 N N . LYS A 1 85 ? 0.098 54.745 32.098 1.00 63.40 211 LYS A N 1
ATOM 654 C CA . LYS A 1 85 ? 1.542 54.820 32.220 1.00 61.70 211 LYS A CA 1
ATOM 655 C C . LYS A 1 85 ? 2.061 53.468 32.681 1.00 58.99 211 LYS A C 1
ATOM 656 O O . LYS A 1 85 ? 1.336 52.695 33.305 1.00 58.55 211 LYS A O 1
ATOM 662 N N . GLY A 1 86 ? 3.316 53.179 32.359 1.00 56.91 212 GLY A N 1
ATOM 663 C CA . GLY A 1 86 ? 3.928 51.942 32.798 1.00 57.45 212 GLY A CA 1
ATOM 664 C C . GLY A 1 86 ? 4.920 51.381 31.810 1.00 53.63 212 GLY A C 1
ATOM 665 O O . GLY A 1 86 ? 5.338 52.071 30.871 1.00 51.10 212 GLY A O 1
ATOM 666 N N . ASN A 1 87 ? 5.305 50.131 32.043 1.00 55.92 213 ASN A N 1
ATOM 667 C CA . ASN A 1 87 ? 6.225 49.440 31.159 1.00 57.95 213 ASN A CA 1
ATOM 668 C C . ASN A 1 87 ? 5.521 48.731 30.014 1.00 51.93 213 ASN A C 1
ATOM 669 O O . ASN A 1 87 ? 4.627 47.912 30.225 1.00 49.07 213 ASN A O 1
ATOM 674 N N . TYR A 1 88 ? 5.946 49.047 28.800 1.00 48.89 214 TYR A N 1
ATOM 675 C CA . TYR A 1 88 ? 5.443 48.374 27.610 1.00 46.47 214 TYR A CA 1
ATOM 676 C C . TYR A 1 88 ? 6.520 47.559 26.897 1.00 45.20 214 TYR A C 1
ATOM 677 O O . TYR A 1 88 ? 7.605 48.065 26.592 1.00 44.84 214 TYR A O 1
ATOM 686 N N . LYS A 1 89 ? 6.212 46.291 26.651 1.00 41.92 215 LYS A N 1
ATOM 687 C CA . LYS A 1 89 ? 7.074 45.406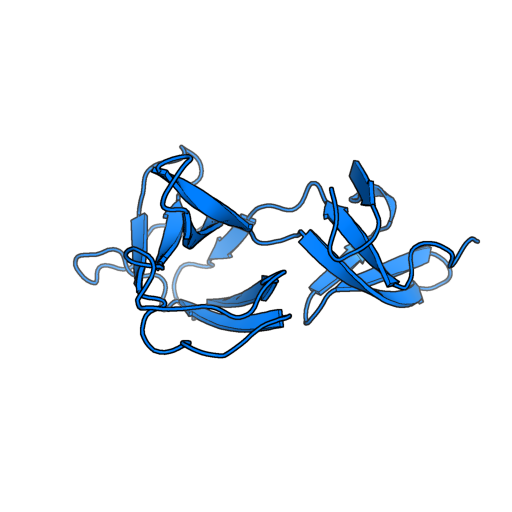 25.863 1.00 45.06 215 LYS A CA 1
ATOM 688 C C . LYS A 1 89 ? 6.942 45.699 24.373 1.00 45.41 215 LYS A C 1
ATOM 689 O O . LYS A 1 89 ? 5.832 45.742 23.831 1.00 42.12 215 LYS A O 1
ATOM 695 N N . ILE A 1 90 ? 8.075 45.889 23.710 1.00 41.11 216 ILE A N 1
ATOM 696 C CA . ILE A 1 90 ? 8.079 46.180 22.286 1.00 41.57 216 ILE A CA 1
ATOM 697 C C . ILE A 1 90 ? 8.833 45.090 21.525 1.00 43.62 216 ILE A C 1
ATOM 698 O O . ILE A 1 90 ? 9.985 44.771 21.857 1.00 39.39 216 ILE A O 1
ATOM 703 N N . LYS A 1 91 ? 8.149 44.492 20.547 1.00 37.12 217 LYS A N 1
ATOM 704 C CA . LYS A 1 91 ? 8.682 43.420 19.704 1.00 38.24 217 LYS A CA 1
ATOM 705 C C . LYS A 1 91 ? 8.390 43.744 18.250 1.00 42.50 217 LYS A C 1
ATOM 706 O O . LYS A 1 91 ? 7.644 44.680 17.954 1.00 43.90 217 LYS A O 1
ATOM 712 N N . ALA A 1 92 ? 8.952 42.955 17.342 1.00 38.03 218 ALA A N 1
ATOM 713 C CA . ALA A 1 92 ? 8.685 43.137 15.926 1.00 39.50 218 ALA A CA 1
ATOM 714 C C . ALA A 1 92 ? 8.786 41.812 15.183 1.00 38.07 218 ALA A C 1
ATOM 715 O O . ALA A 1 92 ? 9.473 40.888 15.612 1.00 36.88 218 ALA A O 1
ATOM 717 N N . GLU A 1 93 ? 8.096 41.744 14.057 1.00 38.11 219 GLU A N 1
ATOM 718 C CA . GLU A 1 93 ? 8.163 40.598 13.170 1.00 40.63 219 GLU A CA 1
ATOM 719 C C . GLU A 1 93 ? 8.419 41.121 11.781 1.00 39.61 219 GLU A C 1
ATOM 720 O O . GLU A 1 93 ? 7.841 42.134 11.400 1.00 37.80 219 GLU A O 1
ATOM 726 N N . TYR A 1 94 ? 9.265 40.431 11.020 1.00 37.74 220 TYR A N 1
ATOM 727 C CA . TYR A 1 94 ? 9.579 40.876 9.668 1.00 37.10 220 TYR A CA 1
ATOM 728 C C . TYR A 1 94 ? 10.177 39.724 8.862 1.00 37.60 220 TYR A C 1
ATOM 729 O O . TYR A 1 94 ? 10.649 38.737 9.440 1.00 35.38 220 TYR A O 1
ATOM 738 N N . ASN A 1 95 ? 10.098 39.845 7.535 1.00 37.17 221 ASN A N 1
ATOM 739 C CA . ASN A 1 95 ? 10.656 38.868 6.597 1.00 37.07 221 ASN A CA 1
ATOM 740 C C . ASN A 1 95 ? 10.101 37.470 6.778 1.00 34.31 221 ASN A C 1
ATOM 741 O O . ASN A 1 95 ? 10.810 36.570 7.188 1.00 36.61 221 ASN A O 1
ATOM 746 N N . LEU A 1 96 ? 8.822 37.307 6.473 1.00 38.28 222 LEU A N 1
ATOM 747 C CA . LEU A 1 96 ? 8.160 36.009 6.532 1.00 41.15 222 LEU A CA 1
ATOM 748 C C . LEU A 1 96 ? 8.875 35.023 5.621 1.00 43.92 222 LEU A C 1
ATOM 749 O O . LEU A 1 96 ? 9.164 35.340 4.464 1.00 41.15 222 LEU A O 1
ATOM 754 N N . ASP A 1 97 ? 9.189 33.844 6.142 1.00 44.75 223 ASP A N 1
ATOM 755 C CA . ASP A 1 97 ? 9.878 32.847 5.336 1.00 47.10 223 ASP A CA 1
ATOM 756 C C . ASP A 1 97 ? 8.886 31.908 4.636 1.00 48.47 223 ASP A C 1
ATOM 757 O O . ASP A 1 97 ? 7.936 31.437 5.245 1.00 48.66 223 ASP A O 1
ATOM 762 N N . SER A 1 98 ? 9.113 31.646 3.351 1.00 48.26 224 SER A N 1
ATOM 763 C CA . SER A 1 98 ? 8.206 30.814 2.548 1.00 48.63 224 SER A CA 1
ATOM 764 C C . SER A 1 98 ? 8.047 29.394 3.083 1.00 53.14 224 SER A C 1
ATOM 765 O O . SER A 1 98 ? 6.929 28.857 3.146 1.00 54.97 224 SER A O 1
ATOM 768 N N . HIS A 1 99 ? 9.172 28.792 3.457 1.00 48.66 225 HIS A N 1
ATOM 769 C CA . HIS A 1 99 ? 9.203 27.400 3.872 1.00 52.57 225 HIS A CA 1
ATOM 770 C C . HIS A 1 99 ? 8.596 27.192 5.271 1.00 55.74 225 HIS A C 1
ATOM 771 O O . HIS A 1 99 ? 7.609 26.470 5.425 1.00 56.56 225 HIS A O 1
ATOM 778 N N . SER A 1 100 ? 9.184 27.832 6.281 1.00 53.57 226 SER A N 1
ATOM 779 C CA . SER A 1 100 ? 8.737 27.680 7.666 1.00 47.87 226 SER A CA 1
ATOM 780 C C . SER A 1 100 ? 7.404 28.374 7.941 1.00 51.59 226 SER A C 1
ATOM 781 O O . SER A 1 100 ? 6.748 28.106 8.951 1.00 51.89 226 SER A O 1
ATOM 784 N N . LYS A 1 101 ? 7.025 29.284 7.049 1.00 50.90 227 LYS A N 1
ATOM 785 C CA . LYS A 1 101 ? 5.841 30.123 7.219 1.00 52.84 227 LYS A CA 1
ATOM 786 C C . LYS A 1 101 ? 5.915 30.941 8.520 1.00 50.83 227 LYS A C 1
ATOM 787 O O . LYS A 1 101 ? 4.886 31.324 9.092 1.00 52.22 227 LYS A O 1
ATOM 793 N N . GLN A 1 102 ? 7.145 31.230 8.950 1.00 46.83 228 GLN A N 1
ATOM 794 C CA . GLN A 1 102 ? 7.404 32.048 10.136 1.00 45.15 228 GLN A CA 1
ATOM 795 C C . GLN A 1 102 ? 8.210 33.331 9.859 1.00 43.88 228 GLN A C 1
ATOM 796 O O . GLN A 1 102 ? 9.059 33.362 8.973 1.00 43.04 228 GLN A O 1
ATOM 802 N N . TYR A 1 103 ? 7.952 34.377 10.643 1.00 45.91 229 TYR A N 1
ATOM 803 C CA . TYR A 1 103 ? 8.707 35.629 10.559 1.00 37.93 229 TYR A CA 1
ATOM 804 C C . TYR A 1 103 ? 9.982 35.595 11.398 1.00 39.52 229 TYR A C 1
ATOM 805 O O . TYR A 1 103 ? 10.012 34.955 12.439 1.00 38.78 229 TYR A O 1
ATOM 814 N N . LEU A 1 104 ? 11.016 36.314 10.972 1.00 38.28 230 LEU A N 1
ATOM 815 C CA . LEU A 1 104 ? 12.112 36.642 11.882 1.00 35.55 230 LEU A CA 1
ATOM 816 C C . LEU A 1 104 ? 11.578 37.512 13.020 1.00 38.89 230 LEU A C 1
ATOM 817 O O . LEU A 1 104 ? 10.572 38.206 12.866 1.00 35.10 230 LEU A O 1
ATOM 822 N N . GLN A 1 105 ? 12.246 37.481 14.164 1.00 36.42 231 GLN A N 1
ATOM 823 C CA . GLN A 1 105 ? 11.814 38.307 15.283 1.00 39.25 231 GLN A CA 1
ATOM 824 C C . GLN A 1 105 ? 12.913 39.196 15.807 1.00 37.11 231 GLN A C 1
ATOM 825 O O . GLN A 1 105 ? 14.094 38.881 15.692 1.00 35.27 231 GLN A O 1
ATOM 831 N N . THR A 1 106 ? 12.507 40.312 16.394 1.00 39.23 232 THR A N 1
ATOM 832 C CA . THR A 1 106 ? 13.410 41.113 17.198 1.00 36.41 232 THR A CA 1
ATOM 833 C C . THR A 1 106 ? 12.605 41.841 18.269 1.00 38.15 232 THR A C 1
ATOM 834 O O . THR A 1 106 ? 11.386 41.692 18.349 1.00 34.51 232 THR A O 1
ATOM 838 N N . ARG A 1 107 ? 13.293 42.599 19.112 1.00 36.05 233 ARG A N 1
ATOM 839 C CA . ARG A 1 107 ? 12.667 43.178 20.293 1.00 37.98 233 ARG A CA 1
ATOM 840 C C . ARG A 1 107 ? 13.637 44.172 20.868 1.00 40.70 233 ARG A C 1
ATOM 841 O O . ARG A 1 107 ? 14.836 44.124 20.562 1.00 33.45 233 ARG A O 1
ATOM 849 N N . ILE A 1 108 ? 13.118 45.071 21.691 1.00 38.82 234 ILE A N 1
ATOM 850 C CA . ILE A 1 108 ? 13.954 45.958 22.479 1.00 41.91 234 ILE A CA 1
ATOM 851 C C . ILE A 1 108 ? 14.917 45.161 23.367 1.00 38.86 234 ILE A C 1
ATOM 852 O O . ILE A 1 108 ? 14.534 44.149 23.956 1.00 38.75 234 ILE A O 1
ATOM 857 N N . GLY A 1 109 ? 16.164 45.608 23.477 1.00 38.89 235 GLY A N 1
ATOM 858 C CA . GLY A 1 109 ? 17.086 44.986 24.422 1.00 36.65 235 GLY A CA 1
ATOM 859 C C . GLY A 1 109 ? 17.904 43.834 23.857 1.00 36.81 235 GLY A C 1
ATOM 860 O O . GLY A 1 109 ? 18.396 42.986 24.600 1.00 34.12 235 GLY A O 1
ATOM 861 N N . ARG A 1 110 ? 18.047 43.796 22.534 1.00 33.25 236 ARG A N 1
ATOM 862 C CA . ARG A 1 110 ? 18.969 42.868 21.895 1.00 33.84 236 ARG A CA 1
ATOM 863 C C . ARG A 1 110 ? 19.572 43.543 20.677 1.00 32.56 236 ARG A C 1
ATOM 864 O O . ARG A 1 110 ? 18.984 44.455 20.112 1.00 34.07 236 ARG A O 1
ATOM 872 N N . GLY A 1 111 ? 20.746 43.095 20.267 1.00 35.52 237 GLY A N 1
ATOM 873 C CA . GLY A 1 111 ? 21.352 43.636 19.071 1.00 33.56 237 GLY A CA 1
ATOM 874 C C . GLY A 1 111 ? 22.855 43.624 19.155 1.00 35.84 237 GLY A C 1
ATOM 875 O O . GLY A 1 111 ? 23.446 43.162 20.146 1.00 33.82 237 GLY A O 1
ATOM 876 N N . GLU A 1 112 ? 23.480 44.141 18.107 1.00 35.43 238 GLU A N 1
ATOM 877 C CA . GLU A 1 112 ? 24.923 44.171 18.066 1.00 37.93 238 GLU A CA 1
ATOM 878 C C . GLU A 1 112 ? 25.476 45.066 19.159 1.00 37.71 238 GLU A C 1
ATOM 879 O O . GLU A 1 112 ? 24.965 46.158 19.402 1.00 37.36 238 GLU A O 1
ATOM 885 N N . VAL A 1 113 ? 26.518 44.594 19.828 1.00 36.84 239 VAL A N 1
ATOM 886 C CA . VAL A 1 113 ? 27.219 45.438 20.774 1.00 37.80 239 VAL A CA 1
ATOM 887 C C . VAL A 1 113 ? 28.201 46.321 20.042 1.00 38.09 239 VAL A C 1
ATOM 888 O O . VAL A 1 113 ? 29.186 45.837 19.493 1.00 41.11 239 VAL A O 1
ATOM 892 N N . GLU A 1 114 ? 27.937 47.621 20.034 1.00 38.78 240 GLU A N 1
ATOM 893 C CA . GLU A 1 114 ? 28.722 48.539 19.228 1.00 39.32 240 GLU A CA 1
ATOM 894 C C . GLU A 1 114 ? 29.950 49.069 19.960 1.00 42.50 240 GLU A C 1
ATOM 895 O O . GLU A 1 114 ? 30.938 49.451 19.337 1.00 43.91 240 GLU A O 1
ATOM 901 N N . SER A 1 115 ? 29.893 49.104 21.282 1.00 39.51 241 SER A N 1
ATOM 902 C CA . SER A 1 115 ? 31.057 49.508 22.049 1.00 39.75 241 SER A CA 1
ATOM 903 C C . SER A 1 115 ? 30.853 49.075 23.478 1.00 38.46 241 SER A C 1
ATOM 904 O O . SER A 1 115 ? 29.739 48.765 23.879 1.00 38.83 241 SER A O 1
ATOM 907 N N . VAL A 1 116 ? 31.943 49.021 24.231 1.00 40.10 242 VAL A N 1
ATOM 908 C CA . VAL A 1 116 ? 31.886 48.818 25.671 1.00 40.19 242 VAL A CA 1
ATOM 909 C C . VAL A 1 116 ? 32.376 50.086 26.339 1.00 43.88 242 VAL A C 1
ATOM 910 O O . VAL A 1 116 ? 33.444 50.589 26.011 1.00 44.17 242 VAL A O 1
ATOM 914 N N . ILE A 1 117 ? 31.576 50.607 27.258 1.00 45.77 243 ILE A N 1
ATOM 915 C CA . ILE A 1 117 ? 31.894 51.833 27.964 1.00 49.89 243 ILE A CA 1
ATOM 916 C C . ILE A 1 117 ? 32.187 51.542 29.417 1.00 54.03 243 ILE A C 1
ATOM 917 O O . ILE A 1 117 ? 31.446 50.803 30.062 1.00 54.69 243 ILE A O 1
ATOM 922 N N . PHE A 1 118 ? 33.255 52.120 29.948 1.00 55.93 244 PHE A N 1
ATOM 923 C CA . PHE A 1 118 ? 33.533 51.919 31.362 1.00 58.73 244 PHE A CA 1
ATOM 924 C C . PHE A 1 118 ? 33.073 53.105 32.178 1.00 63.08 244 PHE A C 1
ATOM 925 O O . PHE A 1 118 ? 33.565 54.223 32.047 1.00 63.73 244 PHE A O 1
ATOM 933 N N . ASP A 1 119 ? 32.065 52.817 32.993 1.00 69.29 245 ASP A N 1
ATOM 934 C CA . ASP A 1 119 ? 31.410 53.789 33.832 1.00 73.73 245 ASP A CA 1
ATOM 935 C C . ASP A 1 119 ? 31.908 53.670 35.272 1.00 76.21 245 ASP A C 1
ATOM 936 O O . ASP A 1 119 ? 31.233 53.102 36.131 1.00 76.27 245 ASP A O 1
ATOM 941 N N . LYS A 1 120 ? 33.109 54.199 35.501 1.00 75.94 246 LYS A N 1
ATOM 942 C CA . LYS A 1 120 ? 33.661 54.456 36.836 1.00 77.09 246 LYS A CA 1
ATOM 943 C C . LYS A 1 120 ? 33.529 53.328 37.874 1.00 83.38 246 LYS A C 1
ATOM 944 O O . LYS A 1 120 ? 32.869 53.522 38.903 1.00 89.13 246 LYS A O 1
ATOM 950 N N . GLY A 1 121 ? 34.115 52.152 37.634 1.00 79.28 247 GLY A N 1
ATOM 951 C CA . GLY A 1 121 ? 34.683 51.741 36.365 1.00 72.61 247 GLY A CA 1
ATOM 952 C C . GLY A 1 121 ? 33.864 50.537 35.933 1.00 74.00 247 GLY A C 1
ATOM 953 O O . GLY A 1 121 ? 34.402 49.472 35.620 1.00 73.39 247 GLY A O 1
ATOM 954 N N . LYS A 1 122 ? 32.544 50.717 35.946 1.00 73.12 248 LYS A N 1
ATOM 955 C CA . LYS A 1 122 ? 31.585 49.651 35.653 1.00 74.66 248 LYS A CA 1
ATOM 956 C C . LYS A 1 122 ? 31.307 49.491 34.153 1.00 68.89 248 LYS A C 1
ATOM 957 O O . LYS A 1 122 ? 30.986 50.461 33.458 1.00 64.90 248 LYS A O 1
ATOM 963 N N . PRO A 1 123 ? 31.420 48.257 33.650 1.00 62.13 249 PRO A N 1
ATOM 964 C CA . PRO A 1 123 ? 31.243 48.043 32.212 1.00 62.22 249 PRO A CA 1
ATOM 965 C C . PRO A 1 123 ? 29.783 48.197 31.770 1.00 55.15 249 PRO A C 1
ATOM 966 O O . PRO A 1 123 ? 28.871 47.661 32.404 1.00 54.39 249 PRO A O 1
ATOM 970 N N . MET A 1 124 ? 29.593 48.954 30.692 1.00 51.59 250 MET A N 1
ATOM 971 C CA . MET A 1 124 ? 28.306 49.109 30.024 1.00 50.07 250 MET A CA 1
ATOM 972 C C . MET A 1 124 ? 28.409 48.685 28.558 1.00 46.19 250 MET A C 1
ATOM 973 O O . MET A 1 124 ? 29.446 48.861 27.921 1.00 44.65 250 MET A O 1
ATOM 978 N N . LEU A 1 125 ? 27.321 48.151 28.019 1.00 43.64 251 LEU A N 1
ATOM 979 C CA . LEU A 1 125 ? 27.255 47.829 26.603 1.00 42.12 251 LEU A CA 1
ATOM 980 C C . LEU A 1 125 ? 26.519 48.916 25.838 1.00 42.95 251 LEU A C 1
ATOM 981 O O . LEU A 1 125 ? 25.400 49.282 26.202 1.00 43.31 251 LEU A O 1
ATOM 986 N N . ARG A 1 126 ? 27.119 49.426 24.773 1.00 37.50 252 ARG A N 1
ATOM 987 C CA . ARG A 1 126 ? 26.379 50.324 23.907 1.00 44.91 252 ARG A CA 1
ATOM 988 C C . ARG A 1 126 ? 25.735 49.533 22.782 1.00 41.25 252 ARG A C 1
ATOM 989 O O . ARG A 1 126 ? 26.421 48.886 21.993 1.00 40.22 252 ARG A O 1
ATOM 997 N N . MET A 1 127 ? 24.408 49.601 22.729 1.00 43.10 253 MET A N 1
ATOM 998 C CA . MET A 1 127 ? 23.594 48.883 21.752 1.00 38.28 253 MET A CA 1
ATOM 999 C C . MET A 1 127 ? 22.606 49.844 21.112 1.00 39.16 253 MET A C 1
ATOM 1000 O O . MET A 1 127 ? 21.514 50.055 21.628 1.00 42.28 253 MET A O 1
ATOM 1005 N N . GLY A 1 128 ? 22.994 50.427 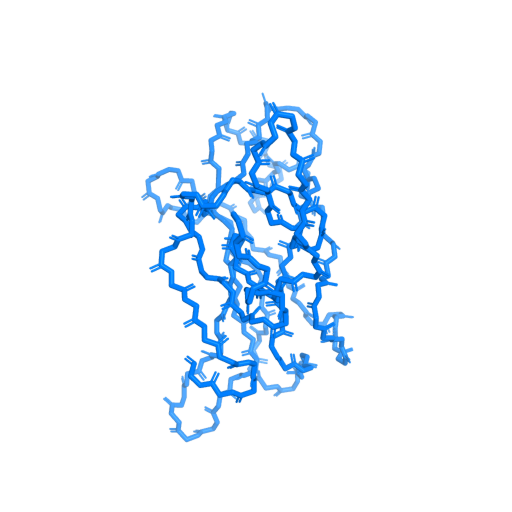19.988 1.00 36.89 254 GLY A N 1
ATOM 1006 C CA . GLY A 1 128 ? 22.200 51.474 19.384 1.00 45.33 254 GLY A CA 1
ATOM 1007 C C . GLY A 1 128 ? 22.154 52.639 20.352 1.00 47.86 254 GLY A C 1
ATOM 1008 O O . GLY A 1 128 ? 23.173 53.004 20.930 1.00 43.86 254 GLY A O 1
ATOM 1009 N N . GLU A 1 129 ? 20.971 53.204 20.551 1.00 50.08 255 GLU A N 1
ATOM 1010 C CA . GLU A 1 129 ? 20.803 54.296 21.508 1.00 53.71 255 GLU A CA 1
ATOM 1011 C C . GLU A 1 129 ? 20.794 53.838 22.971 1.00 52.76 255 GLU A C 1
ATOM 1012 O O . GLU A 1 129 ? 20.884 54.666 23.869 1.00 53.47 255 GLU A O 1
ATOM 1018 N N . MET A 1 130 ? 20.684 52.533 23.220 1.00 47.98 256 MET A N 1
ATOM 1019 C CA . MET A 1 130 ? 20.617 52.054 24.597 1.00 45.83 256 MET A CA 1
ATOM 1020 C C . MET A 1 130 ? 22.006 51.817 25.181 1.00 47.11 256 MET A C 1
ATOM 1021 O O . MET A 1 130 ? 22.943 51.411 24.488 1.00 47.06 256 MET A O 1
ATOM 1026 N N . VAL A 1 131 ? 22.135 52.089 26.469 1.00 44.99 257 VAL A N 1
ATOM 1027 C CA . VAL A 1 131 ? 23.352 51.784 27.183 1.00 43.99 257 VAL A CA 1
ATOM 1028 C C . VAL A 1 131 ? 22.968 50.944 28.382 1.00 49.81 257 VAL A C 1
ATOM 1029 O O . VAL A 1 131 ? 22.218 51.391 29.248 1.00 53.78 257 VAL A O 1
ATOM 1033 N N . LEU A 1 132 ? 23.461 49.711 28.414 1.00 49.52 258 LEU A N 1
ATOM 1034 C CA . LEU A 1 132 ? 22.991 48.736 29.390 1.00 51.17 258 LEU A CA 1
ATOM 1035 C C . LEU A 1 132 ? 24.139 48.091 30.150 1.00 51.34 258 LEU A C 1
ATOM 1036 O O . LEU A 1 132 ? 25.208 47.862 29.590 1.00 52.78 258 LEU A O 1
ATOM 1041 N N . PRO A 1 133 ? 23.913 47.789 31.435 1.00 51.20 259 PRO A N 1
ATOM 1042 C CA . PRO A 1 133 ? 24.904 47.114 32.274 1.00 48.58 259 PRO A CA 1
ATOM 1043 C C . PRO A 1 133 ? 25.168 45.712 31.778 1.00 49.38 259 PRO A C 1
ATOM 1044 O O . PRO A 1 133 ? 24.251 45.068 31.280 1.00 45.69 259 PRO A O 1
ATOM 1048 N N . ILE A 1 134 ? 26.402 45.253 31.946 1.00 53.19 260 ILE A N 1
ATOM 1049 C CA . ILE A 1 134 ? 26.833 43.909 31.575 1.00 52.42 260 ILE A CA 1
ATOM 1050 C C . ILE A 1 134 ? 25.963 42.798 32.142 1.00 52.31 260 ILE A C 1
ATOM 1051 O O . ILE A 1 134 ? 25.691 41.806 31.462 1.00 48.51 260 ILE A O 1
ATOM 1056 N N . ASP A 1 135 ? 25.530 42.960 33.389 1.00 49.17 261 ASP A N 1
ATOM 1057 C CA . ASP A 1 135 ? 24.800 41.892 34.059 1.00 51.36 261 ASP A CA 1
ATOM 1058 C C . ASP A 1 135 ? 23.368 41.804 33.559 1.00 48.19 261 ASP A C 1
ATOM 1059 O O . ASP A 1 135 ? 22.641 40.888 33.918 1.00 48.87 261 ASP A O 1
ATOM 1064 N N . SER A 1 136 ? 22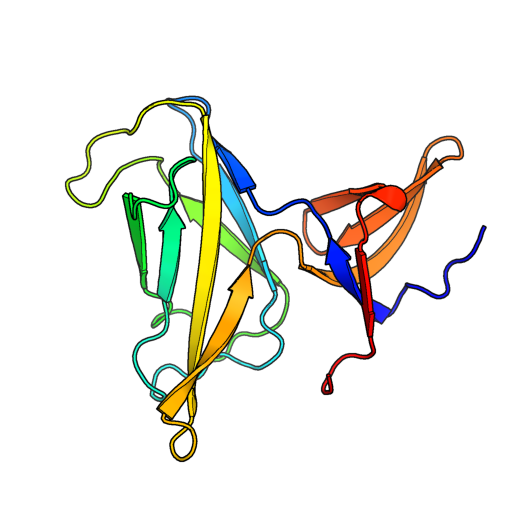.956 42.740 32.714 1.00 46.33 262 SER A N 1
ATOM 1065 C CA . SER A 1 136 ? 21.650 42.599 32.091 1.00 46.01 262 SER A CA 1
ATOM 1066 C C . SER A 1 136 ? 21.731 41.619 30.917 1.00 41.24 262 SER A C 1
ATOM 1067 O O . SER A 1 136 ? 20.715 41.180 30.411 1.00 40.91 262 SER A O 1
ATOM 1070 N N . ALA A 1 137 ? 22.941 41.260 30.500 1.00 40.10 263 ALA A N 1
ATOM 1071 C CA . ALA A 1 137 ? 23.107 40.396 29.334 1.00 42.59 263 ALA A CA 1
ATOM 1072 C C . ALA A 1 137 ? 22.921 38.927 29.691 1.00 45.08 263 ALA A C 1
ATOM 1073 O O . ALA A 1 137 ? 23.585 38.418 30.593 1.00 48.23 263 ALA A O 1
ATOM 1075 N N . ILE A 1 138 ? 22.033 38.244 28.971 1.00 39.28 264 ILE A N 1
ATOM 1076 C CA . ILE A 1 138 ? 21.770 36.839 29.254 1.00 42.92 264 ILE A CA 1
ATOM 1077 C C . ILE A 1 138 ? 22.368 35.881 28.211 1.00 46.29 264 ILE A C 1
ATOM 1078 O O . ILE A 1 138 ? 22.520 34.691 28.487 1.00 46.23 264 ILE A O 1
ATOM 1083 N N . GLU A 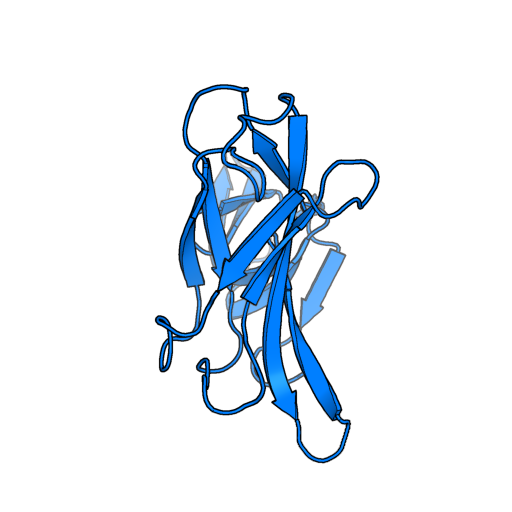1 139 ? 22.713 36.392 27.029 1.00 39.98 265 GLU A N 1
ATOM 1084 C CA . GLU A 1 139 ? 23.279 35.545 25.979 1.00 39.42 265 GLU A CA 1
ATOM 1085 C C . GLU A 1 139 ? 24.077 36.349 24.963 1.00 39.08 265 GLU A C 1
ATOM 1086 O O . GLU A 1 139 ? 23.699 37.474 24.653 1.00 37.96 265 GLU A O 1
ATOM 1092 N N . PHE A 1 140 ? 25.174 35.778 24.450 1.00 36.21 266 PHE A N 1
ATOM 1093 C CA . PHE A 1 140 ? 25.905 36.369 23.321 1.00 35.15 266 PHE A CA 1
ATOM 1094 C C . PHE A 1 140 ? 26.149 35.362 22.210 1.00 39.30 266 PHE A C 1
ATOM 1095 O O . PHE A 1 140 ? 26.409 34.184 22.476 1.00 39.39 266 PHE A O 1
ATOM 1103 N N . TYR A 1 141 ? 26.100 35.840 20.968 1.00 36.84 267 TYR A N 1
ATOM 1104 C CA . TYR A 1 141 ? 26.455 35.023 19.805 1.00 43.40 267 TYR A CA 1
ATOM 1105 C C . TYR A 1 141 ? 26.923 35.919 18.650 1.00 40.92 267 TYR A C 1
ATOM 1106 O O . TYR A 1 141 ? 26.793 37.145 18.705 1.00 40.19 267 TYR A O 1
ATOM 1115 N N . GLN A 1 142 ? 27.485 35.308 17.616 1.00 44.85 268 GLN A N 1
ATOM 1116 C CA . GLN A 1 142 ? 27.990 36.057 16.472 1.00 43.99 268 GLN A CA 1
ATOM 1117 C C . GLN A 1 142 ? 26.857 36.398 15.500 1.00 47.54 268 GLN A C 1
ATOM 1118 O O . GLN A 1 142 ? 25.943 35.596 15.303 1.00 48.81 268 GLN A O 1
ATOM 1124 N N . PRO A 1 143 ? 26.904 37.610 14.913 1.00 45.48 269 PRO A N 1
ATOM 1125 C CA . PRO A 1 143 ? 25.940 38.124 13.931 1.00 52.96 269 PRO A CA 1
ATOM 1126 C C . PRO A 1 143 ? 25.852 37.206 12.743 1.00 61.74 269 PRO A C 1
ATOM 1127 O O . 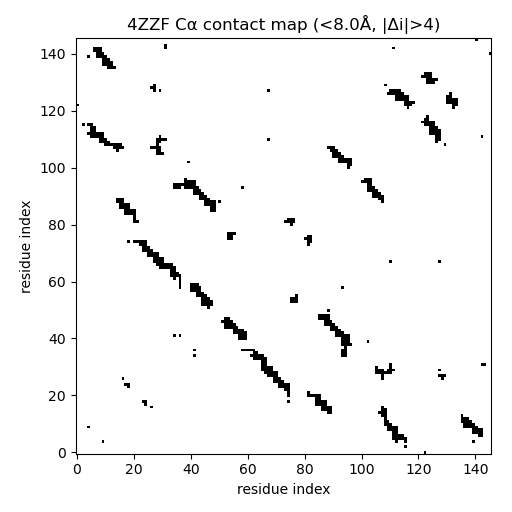PRO A 1 143 ? 26.836 36.496 12.529 1.00 60.25 269 PRO A O 1
ATOM 1131 N N . ASP A 1 144 ? 24.737 37.236 12.008 1.00 67.00 270 ASP A N 1
ATOM 1132 C CA . ASP A 1 144 ? 24.594 36.502 10.745 1.00 77.61 270 ASP A CA 1
ATOM 1133 C C . ASP A 1 144 ? 24.179 35.037 11.044 1.00 83.37 270 ASP A C 1
ATOM 1134 O O . ASP A 1 144 ? 23.416 34.438 10.282 1.00 86.37 270 ASP A O 1
ATOM 1139 N N . GLN A 1 145 ? 24.641 34.464 12.153 1.00 81.95 271 GLN A N 1
ATOM 1140 C CA . GLN A 1 145 ? 24.159 33.145 12.571 1.00 83.42 271 GLN A CA 1
ATOM 1141 C C . GLN A 1 145 ? 23.421 33.210 13.924 1.00 83.13 271 GLN A C 1
ATOM 1142 O O . GLN A 1 145 ? 23.219 34.302 14.499 1.00 76.70 271 GLN A O 1
ATOM 1148 N N . LYS A 1 146 ? 22.995 32.023 14.375 1.00 86.45 272 LYS A N 1
ATOM 1149 C CA . LYS A 1 146 ? 22.403 31.749 15.702 1.00 78.28 272 LYS A CA 1
ATOM 1150 C C . LYS A 1 146 ? 21.521 32.854 16.309 1.00 71.70 272 LYS A C 1
ATOM 1151 O O . LYS A 1 146 ? 20.568 32.565 17.045 1.00 67.33 272 LYS A O 1
#

Nearest PDB structures (foldseek):
  4zzk-assembly1_D  TM=1.001E+00  e=2.452E-26  Helicobacter pylori G27
  5k5y-assembly1_A  TM=1.000E+00  e=7.001E-26  Helicobacter pylori 26695
  3osv-assembly1_A  TM=6.329E-01  e=5.369E-08  Pseudomonas aeruginosa
  3osv-assembly2_C-2  TM=6.066E-01  e=5.369E-08  Pseudomonas aeruginosa
  3c12-assembly1_A-2  TM=5.345E-01  e=1.179E-07  Xanthomonas campestris pv. campestris

Radius of gyration: 15.92 Å; Cα contacts (8 Å, |Δi|>4): 348; chains: 1; bounding box: 46×35×37 Å

InterPro domains:
  IPR005648 Flagellar hook capping protein [PF03963] (13-76)
  IPR025965 FlgD/Vpr, Ig-like domain [PF13860] (145-221)

Foldseek 3Di:
DDWVQAQKKFAFLDFWDWDAQAAKDKAKKAFLDAFACVQPWKWKFKADPVRHTFDIGTCNVSGGDGGIDMDIDRQHGPVRHRDDTTIIGMKIFGRQDPPVRGTDIIGGRIGHFNGWQADVHFIWTDGPPDIGGPVRTDDIGHRPDD